Protein AF-A0A6N7MH22-F1 (afdb_monomer_lite)

Radius of gyration: 10.85 Å; chains: 1; bounding box: 28×21×27 Å

Foldseek 3Di:
DDPADWDADPVRQKIKHWDDPVPDSPDPRIFIWMDTNVDDDIDTDD

pLDDT: mean 84.85, std 12.5, range [50.72, 97.25]

Sequence (46 aa):
MSNYFARYSPDGKWIVFCQVESFMLLMPDSKLYIMPAEGGTPRERI

Secondary structure (DSSP, 8-state):
--S-S-EE-TTSSEEEEEE-SSS-TTSTT-EEEEEETT----EE--

Structure (mmCIF, N/CA/C/O backbone):
data_AF-A0A6N7MH22-F1
#
_entry.id   AF-A0A6N7MH22-F1
#
loop_
_atom_site.group_PDB
_atom_site.id
_atom_site.type_symbol
_atom_site.label_atom_id
_atom_site.label_alt_id
_atom_site.label_comp_id
_atom_site.label_asym_id
_atom_site.label_entity_id
_atom_site.label_seq_id
_atom_site.pdbx_PDB_ins_code
_atom_site.Cartn_x
_atom_site.Cartn_y
_atom_site.Cartn_z
_atom_site.occupancy
_atom_site.B_iso_or_equiv
_atom_site.auth_seq_id
_atom_site.auth_comp_id
_atom_site.auth_asym_id
_atom_site.auth_atom_id
_atom_site.pdbx_PDB_model_num
ATOM 1 N N . MET A 1 1 ? 10.486 -14.751 7.151 1.00 50.72 1 MET A N 1
ATOM 2 C CA . MET A 1 1 ? 9.303 -13.905 6.872 1.00 50.72 1 MET A CA 1
ATOM 3 C C . MET A 1 1 ? 9.570 -13.122 5.598 1.00 50.72 1 MET A C 1
ATOM 5 O O . MET A 1 1 ? 10.644 -12.547 5.499 1.00 50.72 1 MET A O 1
ATOM 9 N N . SER A 1 2 ? 8.653 -13.149 4.626 1.00 51.38 2 SER A N 1
ATOM 10 C CA . SER A 1 2 ? 8.756 -12.338 3.403 1.00 51.38 2 SER A CA 1
ATOM 11 C C . SER A 1 2 ? 8.055 -10.998 3.627 1.00 51.38 2 SER A C 1
ATOM 13 O O . SER A 1 2 ? 6.904 -10.981 4.062 1.00 51.38 2 SER A O 1
ATOM 15 N N . ASN A 1 3 ? 8.744 -9.893 3.344 1.00 61.69 3 ASN A N 1
ATOM 16 C CA . ASN A 1 3 ? 8.205 -8.532 3.460 1.00 61.69 3 ASN A CA 1
ATOM 17 C C . ASN A 1 3 ? 7.566 -8.034 2.149 1.00 61.69 3 ASN A C 1
ATOM 19 O O . ASN A 1 3 ? 7.200 -6.870 2.067 1.00 61.69 3 ASN A O 1
ATOM 23 N N . TYR A 1 4 ? 7.451 -8.896 1.132 1.00 65.94 4 TYR A N 1
ATOM 24 C CA . TYR A 1 4 ? 6.991 -8.510 -0.209 1.00 65.94 4 TYR A CA 1
ATOM 25 C C . TYR A 1 4 ? 5.488 -8.653 -0.423 1.00 65.94 4 TYR A C 1
ATOM 27 O O . TYR A 1 4 ? 4.938 -8.080 -1.360 1.00 65.94 4 TYR A O 1
ATOM 35 N N . PHE A 1 5 ? 4.812 -9.430 0.419 1.00 81.75 5 PHE A N 1
ATOM 36 C CA . PHE A 1 5 ? 3.376 -9.616 0.283 1.00 81.75 5 PHE A CA 1
ATOM 37 C C . PHE A 1 5 ? 2.620 -8.411 0.828 1.00 81.75 5 PHE A C 1
ATOM 39 O O . PHE A 1 5 ? 3.008 -7.827 1.842 1.00 81.75 5 PHE A O 1
ATOM 46 N N . ALA A 1 6 ? 1.510 -8.089 0.165 1.00 89.75 6 ALA A N 1
ATOM 47 C CA . ALA A 1 6 ? 0.580 -7.078 0.631 1.00 89.75 6 ALA A CA 1
ATOM 48 C C . ALA A 1 6 ? 0.141 -7.364 2.075 1.00 89.75 6 ALA A C 1
ATOM 50 O O . ALA A 1 6 ? -0.101 -8.512 2.461 1.00 89.75 6 ALA A O 1
ATOM 51 N N . ARG A 1 7 ? 0.052 -6.311 2.885 1.00 92.19 7 ARG A N 1
ATOM 52 C CA . ARG A 1 7 ? -0.267 -6.387 4.313 1.00 92.19 7 ARG A CA 1
ATOM 53 C C . ARG A 1 7 ? -1.393 -5.428 4.652 1.00 92.19 7 ARG A C 1
ATOM 55 O O . ARG A 1 7 ? -1.364 -4.269 4.244 1.00 92.19 7 ARG A O 1
ATOM 62 N N . TYR A 1 8 ? -2.337 -5.906 5.456 1.00 94.94 8 TYR A N 1
ATOM 63 C CA . TYR A 1 8 ? -3.334 -5.049 6.085 1.00 94.94 8 TYR A CA 1
ATOM 64 C C . TYR A 1 8 ? -2.708 -4.228 7.216 1.00 94.94 8 TYR A C 1
ATOM 66 O O . TYR A 1 8 ? -1.822 -4.706 7.934 1.00 94.94 8 TYR A O 1
ATOM 74 N N . SER A 1 9 ? -3.186 -2.998 7.394 1.00 94.00 9 SER A N 1
ATOM 75 C CA . SER A 1 9 ? -2.933 -2.225 8.606 1.00 94.00 9 SER A CA 1
ATOM 76 C C . SER A 1 9 ? -3.583 -2.900 9.822 1.00 94.00 9 SER A C 1
ATOM 78 O O . SER A 1 9 ? -4.565 -3.627 9.668 1.00 94.00 9 SER A O 1
ATOM 80 N N . PRO A 1 10 ? -3.083 -2.659 11.049 1.00 96.06 10 PRO A N 1
ATOM 81 C CA . PRO A 1 10 ? -3.658 -3.261 12.256 1.00 96.06 10 PRO A CA 1
ATOM 82 C C . PRO A 1 10 ? -5.143 -2.940 12.478 1.00 96.06 10 PRO A C 1
ATOM 84 O O . PRO A 1 10 ? -5.862 -3.743 13.059 1.00 96.06 10 PRO A O 1
ATOM 87 N N . ASP A 1 11 ? -5.603 -1.779 12.005 1.00 96.69 11 ASP A N 1
ATOM 88 C CA . ASP A 1 11 ? -7.007 -1.355 12.047 1.00 96.69 11 ASP A CA 1
ATOM 89 C C . ASP A 1 11 ? -7.835 -1.839 10.841 1.00 96.69 11 ASP A C 1
ATOM 91 O O . ASP A 1 11 ? -9.015 -1.511 10.735 1.00 96.69 11 ASP A O 1
ATOM 95 N N . GLY A 1 12 ? -7.225 -2.584 9.914 1.00 96.25 12 GLY A N 1
ATOM 96 C CA . GLY A 1 12 ? -7.870 -3.159 8.735 1.00 96.25 12 GLY A CA 1
ATOM 97 C C . GLY A 1 12 ? -8.262 -2.159 7.646 1.00 96.25 12 GLY A C 1
ATOM 98 O O . GLY A 1 12 ? -8.842 -2.569 6.648 1.00 96.25 12 GLY A O 1
ATOM 99 N N . LYS A 1 13 ? -7.962 -0.863 7.799 1.00 96.94 13 LYS A N 1
ATOM 100 C CA . LYS A 1 13 ? -8.411 0.182 6.861 1.00 96.94 13 LYS A CA 1
ATOM 101 C C . LYS A 1 13 ? -7.551 0.311 5.611 1.00 96.94 13 LYS A C 1
ATOM 103 O O . LYS A 1 13 ? -8.016 0.850 4.609 1.00 96.94 13 LYS A O 1
ATOM 108 N N . TRP A 1 14 ? -6.311 -0.160 5.656 1.00 96.44 14 TRP A N 1
ATOM 109 C CA . TRP A 1 14 ? -5.332 0.057 4.597 1.00 96.44 14 TRP A CA 1
ATOM 110 C C . TRP A 1 14 ? -4.665 -1.241 4.176 1.00 96.44 14 TRP A C 1
ATOM 112 O O . TRP A 1 14 ? -4.435 -2.127 4.996 1.00 96.44 14 TRP A O 1
ATOM 122 N N . ILE A 1 15 ? -4.283 -1.302 2.906 1.00 95.12 15 ILE A N 1
ATOM 123 C CA . ILE A 1 15 ? -3.390 -2.315 2.353 1.00 95.12 15 ILE A CA 1
ATOM 124 C C . ILE A 1 15 ? -2.111 -1.606 1.923 1.00 95.12 15 ILE A C 1
ATOM 126 O O . ILE A 1 15 ? -2.163 -0.617 1.191 1.00 95.12 15 ILE A O 1
ATOM 130 N N . VAL A 1 16 ? -0.970 -2.109 2.383 1.00 92.62 16 VAL A N 1
ATOM 131 C CA . VAL A 1 16 ? 0.366 -1.656 1.986 1.00 92.62 16 VAL A CA 1
ATOM 132 C C . VAL A 1 16 ? 1.041 -2.772 1.202 1.00 92.62 16 VAL A C 1
ATOM 134 O O . VAL A 1 16 ? 1.014 -3.925 1.631 1.00 92.62 16 VAL A O 1
ATOM 137 N N . PHE A 1 17 ? 1.630 -2.445 0.057 1.00 90.06 17 PHE A N 1
ATOM 138 C CA . PHE A 1 17 ? 2.260 -3.418 -0.835 1.00 90.06 17 PHE A CA 1
ATOM 139 C C . PHE A 1 17 ? 3.348 -2.766 -1.691 1.00 90.06 17 PHE A C 1
ATOM 141 O O . PHE A 1 17 ? 3.400 -1.544 -1.809 1.00 90.06 17 PHE A O 1
ATOM 148 N N . CYS A 1 18 ? 4.209 -3.586 -2.288 1.00 88.44 18 CYS A N 1
ATOM 149 C CA . CYS A 1 18 ? 5.201 -3.131 -3.254 1.00 88.44 18 CYS A CA 1
ATOM 150 C C . CYS A 1 18 ? 4.664 -3.254 -4.684 1.00 88.44 18 CYS A C 1
ATOM 152 O O . CYS A 1 18 ? 4.047 -4.266 -5.021 1.00 88.44 18 CYS A O 1
ATOM 154 N N . GLN A 1 19 ? 4.933 -2.260 -5.527 1.00 85.81 19 GLN A N 1
ATOM 155 C CA . GLN A 1 19 ? 4.631 -2.301 -6.958 1.00 85.81 19 GLN A CA 1
ATOM 156 C C . GLN A 1 19 ? 5.895 -1.997 -7.766 1.00 85.81 19 GLN A C 1
ATOM 158 O O . GLN A 1 19 ? 6.686 -1.127 -7.402 1.00 85.81 19 GLN A O 1
ATOM 163 N N . VAL A 1 20 ? 6.053 -2.726 -8.867 1.00 85.56 20 VAL A N 1
ATOM 164 C CA . VAL A 1 20 ? 7.100 -2.556 -9.881 1.00 85.56 20 VAL A CA 1
ATOM 165 C C . VAL A 1 20 ? 6.451 -2.504 -11.259 1.00 85.56 20 VAL A C 1
ATOM 167 O O . VAL A 1 20 ? 5.407 -3.124 -11.473 1.00 85.56 20 VAL A O 1
ATOM 170 N N . GLU A 1 21 ? 7.075 -1.812 -12.206 1.00 79.00 21 GLU A N 1
ATOM 171 C CA . GLU A 1 21 ? 6.650 -1.838 -13.614 1.00 79.00 21 GLU A CA 1
ATOM 172 C C . GLU A 1 21 ? 7.144 -3.109 -14.323 1.00 79.00 21 GLU A C 1
ATOM 174 O O . GLU A 1 21 ? 6.488 -3.666 -15.197 1.00 79.00 21 GLU A O 1
ATOM 179 N N . SER A 1 22 ? 8.287 -3.620 -13.878 1.00 74.81 22 SER A N 1
ATOM 180 C CA . SER A 1 22 ? 9.062 -4.699 -14.490 1.00 74.81 22 SER A CA 1
ATOM 181 C C . SER A 1 22 ? 8.543 -6.125 -14.232 1.00 74.81 22 SER A C 1
ATOM 183 O O . SER A 1 22 ? 9.224 -7.102 -14.540 1.00 74.81 22 SER A O 1
ATOM 185 N N . PHE A 1 23 ? 7.332 -6.273 -13.682 1.00 67.75 23 PHE A N 1
ATOM 186 C CA . PHE A 1 23 ? 6.676 -7.552 -13.344 1.00 67.75 23 PHE A CA 1
ATOM 187 C C . PHE A 1 23 ? 7.465 -8.496 -12.403 1.00 67.75 23 PHE A C 1
ATOM 189 O O . PHE A 1 23 ? 7.009 -9.609 -12.137 1.00 67.75 23 PHE A O 1
ATOM 196 N N . MET A 1 24 ? 8.603 -8.073 -11.839 1.00 74.62 24 MET A N 1
ATOM 197 C CA . MET A 1 24 ? 9.386 -8.841 -10.861 1.00 74.62 24 MET A CA 1
ATOM 198 C C . MET A 1 24 ? 9.467 -8.129 -9.508 1.00 74.62 24 MET A C 1
ATOM 200 O O . MET A 1 24 ? 10.125 -7.107 -9.352 1.00 74.62 24 MET A O 1
ATOM 204 N N . LEU A 1 25 ? 8.863 -8.738 -8.485 1.00 65.25 25 LEU A N 1
ATOM 205 C CA . LEU A 1 25 ? 8.673 -8.159 -7.146 1.00 65.25 25 LEU A CA 1
ATOM 206 C C . LEU A 1 25 ? 9.959 -7.766 -6.389 1.00 65.25 25 LEU A C 1
ATOM 208 O O . LEU A 1 25 ? 9.868 -7.059 -5.392 1.00 65.25 25 LEU A O 1
ATOM 212 N N . LEU A 1 26 ? 11.131 -8.250 -6.812 1.00 70.38 26 LEU A N 1
ATOM 213 C CA . LEU A 1 26 ? 12.414 -8.069 -6.114 1.00 70.38 26 LEU A CA 1
ATOM 214 C C . LEU A 1 26 ? 13.358 -7.093 -6.827 1.00 70.38 26 LEU A C 1
ATOM 216 O O . LEU A 1 26 ? 14.559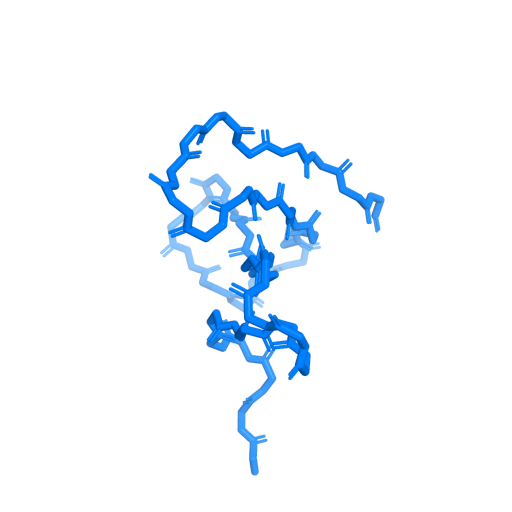 -7.092 -6.551 1.00 70.38 26 LEU A O 1
ATOM 220 N N . MET A 1 27 ? 12.854 -6.316 -7.783 1.00 76.44 27 MET A N 1
ATOM 221 C CA . MET A 1 27 ? 13.700 -5.397 -8.532 1.00 76.44 27 MET A CA 1
ATOM 222 C C . MET A 1 27 ? 13.952 -4.083 -7.768 1.00 76.44 27 MET A C 1
ATOM 224 O O . MET A 1 27 ? 13.150 -3.688 -6.917 1.00 76.44 27 MET A O 1
ATOM 228 N N . PRO A 1 28 ? 15.084 -3.402 -8.038 1.00 78.00 28 PRO A N 1
ATOM 229 C CA . PRO A 1 28 ? 15.453 -2.162 -7.347 1.00 78.00 28 PRO A CA 1
ATOM 230 C C . PRO A 1 28 ? 14.470 -1.003 -7.563 1.00 78.00 28 PRO A C 1
ATOM 232 O O . PRO A 1 28 ? 14.500 -0.036 -6.810 1.00 78.00 28 PRO A O 1
ATOM 235 N N . ASP A 1 29 ? 13.622 -1.088 -8.590 1.00 81.06 29 ASP A N 1
ATOM 236 C CA . ASP A 1 29 ? 12.555 -0.137 -8.918 1.00 81.06 29 ASP A CA 1
ATOM 237 C C . ASP A 1 29 ? 11.273 -0.360 -8.096 1.00 81.06 29 ASP A C 1
ATOM 239 O O . ASP A 1 29 ? 10.284 0.339 -8.304 1.00 81.06 29 ASP A O 1
ATOM 243 N N . SER A 1 30 ? 11.267 -1.317 -7.162 1.00 84.88 30 SER A N 1
ATOM 244 C CA . SER A 1 30 ? 10.124 -1.583 -6.291 1.00 84.88 30 SER A CA 1
ATOM 245 C C . SER A 1 30 ? 9.834 -0.408 -5.371 1.00 84.88 30 SER A C 1
ATOM 247 O O . SER A 1 30 ? 10.626 -0.088 -4.485 1.00 84.88 30 SER A O 1
ATOM 249 N N . LYS A 1 31 ? 8.634 0.156 -5.505 1.00 87.62 31 LYS A N 1
ATOM 250 C CA . LYS A 1 31 ? 8.154 1.251 -4.663 1.00 87.62 31 LYS A CA 1
ATOM 251 C C . LYS A 1 31 ? 7.033 0.811 -3.741 1.00 87.62 31 LYS A C 1
ATOM 253 O O . LYS A 1 31 ? 6.268 -0.105 -4.052 1.00 87.62 31 LYS A O 1
ATOM 258 N N . LEU A 1 32 ? 6.916 1.498 -2.610 1.00 89.25 32 LEU A N 1
ATOM 259 C CA . LEU A 1 32 ? 5.864 1.246 -1.638 1.00 89.25 32 LEU A CA 1
ATOM 260 C C . LEU A 1 32 ? 4.578 1.974 -2.034 1.00 89.25 32 LEU A C 1
ATOM 262 O O . LEU A 1 32 ? 4.579 3.179 -2.277 1.00 89.25 32 LEU A O 1
ATOM 266 N N . TYR A 1 33 ? 3.464 1.253 -2.027 1.00 92.38 33 TYR A N 1
ATOM 267 C CA . TYR A 1 33 ? 2.131 1.791 -2.264 1.00 92.38 33 TYR A CA 1
ATOM 268 C C . TYR A 1 33 ? 1.211 1.518 -1.082 1.00 92.38 33 TYR A C 1
ATOM 270 O O . TYR A 1 33 ? 1.387 0.567 -0.315 1.00 92.38 33 TYR A O 1
ATOM 278 N N . ILE A 1 34 ? 0.201 2.374 -0.943 1.00 94.62 34 ILE A N 1
ATOM 279 C CA 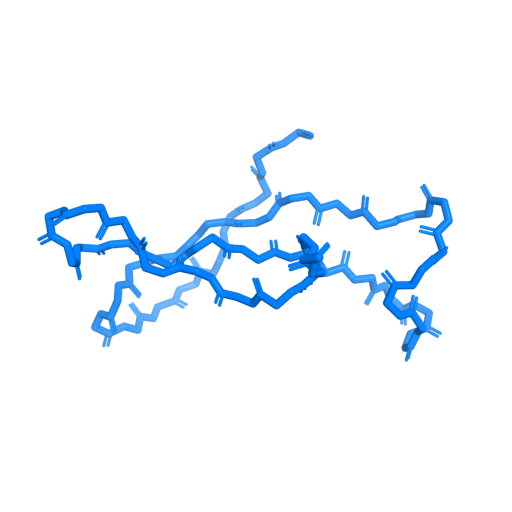. ILE A 1 34 ? -0.883 2.217 0.026 1.00 94.62 34 ILE A CA 1
ATOM 280 C C . ILE A 1 34 ? -2.233 2.491 -0.640 1.00 94.62 34 ILE A C 1
ATOM 282 O O . ILE A 1 34 ? -2.360 3.424 -1.434 1.00 94.62 34 ILE A O 1
ATOM 286 N N . MET A 1 35 ? -3.253 1.711 -0.289 1.00 96.31 35 MET A N 1
ATOM 287 C CA . MET A 1 35 ? -4.639 1.910 -0.732 1.00 96.31 35 MET A CA 1
ATOM 288 C C . MET A 1 35 ? -5.641 1.576 0.385 1.00 96.31 35 MET A C 1
ATOM 290 O O . MET A 1 35 ? -5.273 0.847 1.313 1.00 96.31 35 MET A O 1
ATOM 294 N N . PRO A 1 36 ? -6.889 2.078 0.330 1.00 97.25 36 PRO A N 1
ATOM 295 C CA . PRO A 1 36 ? -7.948 1.633 1.233 1.00 97.25 36 PRO A CA 1
ATOM 296 C C . PRO A 1 36 ? -8.241 0.137 1.057 1.00 97.25 36 PRO A C 1
ATOM 298 O O . PRO A 1 36 ? -8.224 -0.385 -0.059 1.00 97.25 36 PRO A O 1
ATOM 301 N N . ALA A 1 37 ? -8.530 -0.558 2.156 1.00 96.62 37 ALA A N 1
ATOM 302 C CA . ALA A 1 37 ? -8.835 -1.992 2.147 1.00 96.62 37 ALA A CA 1
ATOM 303 C C . ALA A 1 37 ? -10.165 -2.334 1.457 1.00 96.62 37 ALA A C 1
ATOM 305 O O . ALA A 1 37 ? -10.337 -3.448 0.970 1.00 96.62 37 ALA A O 1
ATOM 306 N N . GLU A 1 38 ? -11.078 -1.368 1.381 1.00 96.94 38 GLU A N 1
ATOM 307 C CA . GLU A 1 38 ? -12.340 -1.454 0.638 1.00 96.94 38 GLU A CA 1
ATOM 308 C C . GLU A 1 38 ? -12.169 -1.307 -0.886 1.00 96.94 38 GLU A C 1
ATOM 310 O O . GLU A 1 38 ? -13.127 -1.478 -1.636 1.00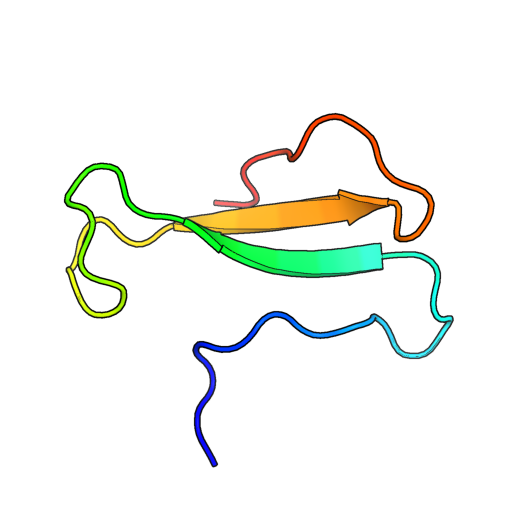 96.94 38 GLU A O 1
ATOM 315 N N . GLY A 1 39 ? -10.947 -1.029 -1.355 1.00 92.69 39 GLY A N 1
ATOM 316 C CA . GLY A 1 39 ? -10.639 -0.758 -2.755 1.00 92.69 39 GLY A CA 1
ATOM 317 C C . GLY A 1 39 ? -10.372 0.724 -3.029 1.00 92.69 39 GLY A C 1
ATOM 318 O O . GLY A 1 39 ? -10.495 1.580 -2.158 1.00 92.69 39 GLY A O 1
ATOM 319 N N . GLY A 1 40 ? -9.967 1.032 -4.262 1.00 92.88 40 GLY A N 1
ATOM 320 C CA . GLY A 1 40 ? -9.650 2.392 -4.703 1.00 92.88 40 GLY A CA 1
ATOM 321 C C . GLY A 1 40 ?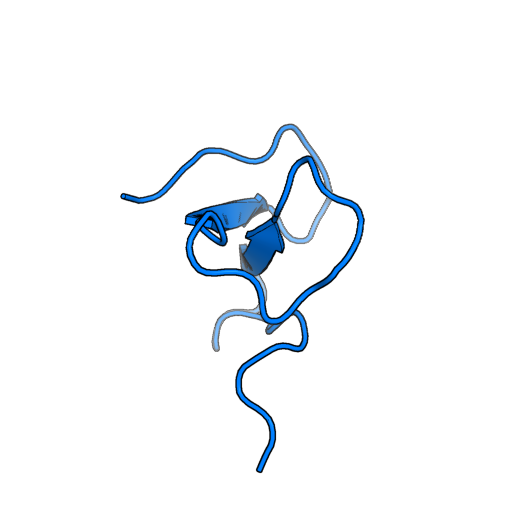 -8.249 2.518 -5.293 1.00 92.88 40 GLY A C 1
ATOM 322 O O . GLY A 1 40 ? -7.527 1.534 -5.442 1.00 92.88 40 GLY A O 1
ATOM 323 N N . THR A 1 41 ? -7.879 3.744 -5.655 1.00 93.88 41 THR A 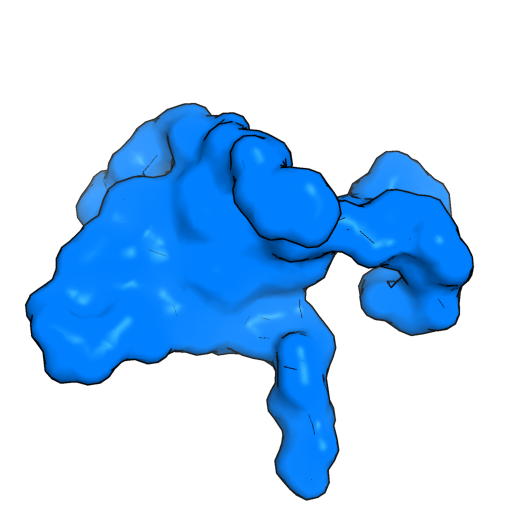N 1
ATOM 324 C CA . THR A 1 41 ? -6.621 4.021 -6.355 1.00 93.88 41 THR A CA 1
ATOM 325 C C . THR A 1 41 ? -5.432 3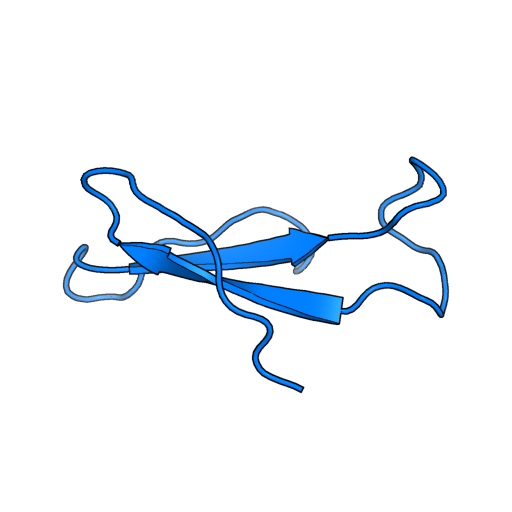.987 -5.389 1.00 93.88 41 THR A C 1
ATOM 327 O O . THR A 1 41 ? -5.409 4.772 -4.434 1.00 93.88 41 THR A O 1
ATOM 330 N N . PRO A 1 42 ? -4.425 3.124 -5.621 1.00 93.06 42 PRO A N 1
ATOM 331 C CA . PRO A 1 42 ? -3.197 3.133 -4.841 1.00 93.06 42 PRO A CA 1
ATOM 332 C C . PRO A 1 42 ? -2.426 4.439 -5.006 1.00 93.06 42 PRO A C 1
ATOM 334 O O . PRO A 1 42 ? -2.386 5.023 -6.088 1.00 93.06 42 PRO A O 1
ATOM 337 N N . ARG A 1 43 ? -1.766 4.874 -3.932 1.00 92.75 43 ARG A N 1
ATOM 338 C CA . ARG A 1 43 ? -0.846 6.017 -3.947 1.00 92.75 43 ARG A CA 1
ATOM 339 C C . ARG A 1 43 ? 0.557 5.582 -3.557 1.00 92.75 43 ARG A C 1
ATOM 341 O O . ARG A 1 43 ? 0.722 4.807 -2.613 1.00 92.75 43 ARG A O 1
ATOM 348 N N . GLU A 1 44 ? 1.540 6.106 -4.281 1.00 90.38 44 GLU A N 1
ATOM 349 C CA . GLU A 1 44 ? 2.957 5.918 -3.985 1.00 90.38 44 GLU A CA 1
ATOM 350 C C . GLU A 1 44 ? 3.279 6.585 -2.646 1.00 90.38 44 GLU A C 1
ATOM 352 O O . GLU A 1 44 ? 2.887 7.725 -2.380 1.00 90.38 44 GLU A O 1
ATOM 357 N N . ARG A 1 45 ? 3.970 5.852 -1.779 1.00 77.31 45 ARG A N 1
ATOM 358 C CA . ARG A 1 45 ? 4.425 6.317 -0.475 1.00 77.31 45 ARG A CA 1
ATOM 359 C C . ARG A 1 45 ? 5.944 6.168 -0.400 1.00 77.31 45 ARG A C 1
ATOM 361 O O . ARG A 1 45 ? 6.402 5.457 0.477 1.00 77.31 45 ARG A O 1
ATOM 368 N N . ILE A 1 46 ? 6.633 6.870 -1.312 1.00 64.44 46 ILE A N 1
ATOM 369 C CA . ILE A 1 46 ? 8.093 7.106 -1.423 1.00 64.44 46 ILE A CA 1
ATOM 370 C C . ILE A 1 46 ? 8.984 5.864 -1.307 1.00 64.44 46 ILE A C 1
ATOM 372 O O . ILE A 1 46 ? 9.069 5.273 -0.211 1.00 64.44 46 ILE A O 1
#